Protein AF-X1S0Z2-F1 (afdb_monomer_lite)

Foldseek 3Di:
DVCVVQAVDDPVLVCVQVVDPLSVVQLVVLCVVPVHSNVSSCCCVPQVVVVCVVVVHDPVPWLDGSQQVNQLVVCCVVVVAPPVVSSVLSVVCRVPSDHSVVVCVVVVGD

Sequence (110 aa):
DRIKKQYDISDNDVEIITSTKSMADFFESCVKIYSYPKIISNWIIRDLLYLLNQKQIKIENCKISPNHLIGMLKMIEAGKISGKIAKSIFEEMFKTGKMPEEIVKQKGLK

InterPro domains:
  IPR003789 Aspartyl/glutamyl-tRNA amidotransferase subunit B-like [SSF89095] (2-100)
  IPR017959 Aspartyl/glutamyl-tRNA(Asn/Gln) amidotransferase, subunit B /E [PTHR11659] (2-109)
  IPR018027 Asn/Gln amidotransferase [PF02637] (25-110)
  IPR018027 Asn/Gln amidotransferase [SM00845] (25-109)

Radius of gyration: 13.59 Å; chains: 1; bounding box: 32×19×42 Å

Organism: NCBI:txid412755

Secondary structure (DSSP, 8-state):
-HHHHHH---HHHHHHHHSSHHHHHHHHHHHHH-S-HHHHHHHIIIIIHHHHHHHT--GGG-S--HHHHHHHHHHHHTTSS-HHHHHHHHHHHHHH---HHHHHHHHT--

Structure (mmCIF, N/CA/C/O backbone):
data_AF-X1S0Z2-F1
#
_entry.id   AF-X1S0Z2-F1
#
loop_
_atom_site.group_PDB
_atom_site.id
_atom_site.type_symbol
_atom_site.label_atom_id
_atom_site.label_alt_id
_atom_site.label_comp_id
_atom_site.label_asym_id
_atom_site.label_entity_id
_atom_site.label_seq_id
_atom_site.pdbx_PDB_ins_code
_atom_site.Cartn_x
_atom_site.Cartn_y
_atom_site.Cartn_z
_atom_site.occupancy
_atom_site.B_iso_or_equiv
_atom_site.auth_seq_id
_atom_site.auth_comp_id
_atom_site.auth_asym_id
_atom_site.auth_atom_id
_atom_site.pdbx_PDB_model_num
ATOM 1 N N . ASP A 1 1 ? 1.458 1.808 -21.171 1.00 54.22 1 ASP A N 1
ATOM 2 C CA . ASP A 1 1 ? 0.166 2.064 -21.855 1.00 54.22 1 ASP A CA 1
ATOM 3 C C . ASP A 1 1 ? -1.090 1.454 -21.226 1.00 54.22 1 ASP A C 1
ATOM 5 O O . ASP A 1 1 ? -2.083 2.169 -21.152 1.00 54.22 1 ASP A O 1
ATOM 9 N N . ARG A 1 2 ? -1.101 0.211 -20.706 1.00 60.25 2 ARG A N 1
ATOM 10 C CA . ARG A 1 2 ? -2.322 -0.381 -20.095 1.00 60.25 2 ARG A CA 1
ATOM 11 C C . ARG A 1 2 ? -2.788 0.317 -18.804 1.00 60.25 2 ARG A C 1
ATOM 13 O O . ARG A 1 2 ? -3.976 0.559 -18.637 1.00 60.25 2 ARG A O 1
ATOM 20 N N . ILE A 1 3 ? -1.850 0.691 -17.929 1.00 58.44 3 ILE A N 1
ATOM 21 C CA . ILE A 1 3 ? -2.142 1.319 -16.625 1.00 58.44 3 ILE A CA 1
ATOM 22 C C . ILE A 1 3 ? -2.766 2.720 -16.791 1.00 58.44 3 ILE A C 1
ATOM 24 O O . ILE A 1 3 ? -3.716 3.048 -16.089 1.00 58.44 3 ILE A O 1
ATOM 28 N N . LYS A 1 4 ? 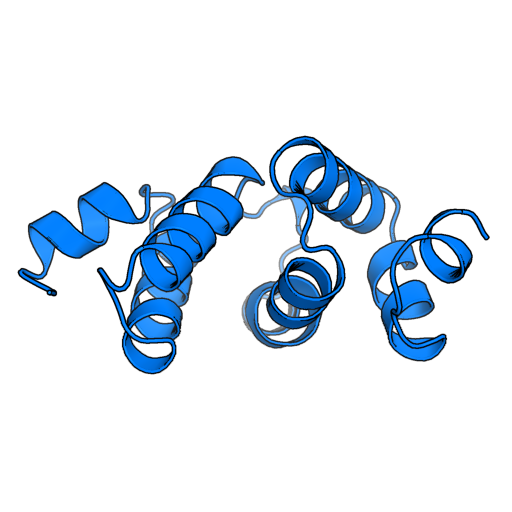-2.294 3.518 -17.762 1.00 53.97 4 LYS A N 1
ATOM 29 C CA . LYS A 1 4 ? -2.767 4.896 -18.006 1.00 53.97 4 LYS A CA 1
ATOM 30 C C . LYS A 1 4 ? -4.252 4.959 -18.369 1.00 53.97 4 LYS A C 1
ATOM 32 O O . LYS A 1 4 ? -5.000 5.730 -17.783 1.00 53.97 4 LYS A O 1
ATOM 37 N N . LYS A 1 5 ? -4.691 4.131 -19.325 1.00 56.25 5 LYS A N 1
ATOM 38 C CA . LYS A 1 5 ? -6.069 4.183 -19.847 1.00 56.25 5 LYS A CA 1
ATOM 39 C C . LYS A 1 5 ? -7.118 3.593 -18.906 1.00 56.25 5 LYS A C 1
ATOM 41 O O . LYS A 1 5 ? -8.288 3.914 -19.065 1.00 56.25 5 LYS A O 1
ATOM 46 N N . GLN A 1 6 ? -6.733 2.724 -17.970 1.00 57.50 6 GLN A N 1
ATOM 47 C CA . GLN A 1 6 ? -7.701 2.014 -17.128 1.00 57.50 6 GLN A CA 1
ATOM 48 C C . GLN A 1 6 ? -7.964 2.678 -15.773 1.00 57.50 6 GLN A C 1
ATOM 50 O O . GLN A 1 6 ? -8.989 2.374 -15.169 1.00 57.50 6 GLN A O 1
ATOM 55 N N . TYR A 1 7 ? -7.073 3.545 -15.273 1.00 61.78 7 TYR A N 1
ATOM 56 C CA . TYR A 1 7 ? -6.976 3.737 -13.820 1.00 61.78 7 TYR A CA 1
ATOM 57 C C . TYR A 1 7 ? -6.936 5.182 -13.286 1.00 61.78 7 TYR A C 1
ATOM 59 O O . TYR A 1 7 ? -6.827 5.344 -12.072 1.00 61.78 7 TYR A O 1
ATOM 67 N N . ASP A 1 8 ? -7.072 6.213 -14.132 1.00 70.81 8 ASP A N 1
ATOM 68 C CA . ASP A 1 8 ? -7.069 7.639 -13.718 1.00 70.81 8 ASP A CA 1
ATOM 69 C C . ASP A 1 8 ? -5.836 8.032 -12.869 1.00 70.81 8 ASP A C 1
ATOM 71 O O . ASP A 1 8 ? -5.920 8.677 -11.820 1.00 70.81 8 ASP A O 1
ATOM 75 N N . ILE A 1 9 ? -4.663 7.571 -13.314 1.00 78.62 9 ILE A N 1
ATOM 76 C CA . ILE A 1 9 ? -3.358 7.840 -12.699 1.00 78.62 9 ILE A CA 1
ATOM 77 C C . ILE A 1 9 ? -2.595 8.814 -13.604 1.00 78.62 9 ILE A C 1
ATOM 79 O O . ILE A 1 9 ? -2.617 8.658 -14.825 1.00 78.62 9 ILE A O 1
ATOM 83 N N . SER A 1 10 ? -1.922 9.809 -13.013 1.00 81.00 10 SER A N 1
ATOM 84 C CA . SER A 1 10 ? -1.149 10.797 -13.774 1.00 81.00 10 SER A CA 1
ATOM 85 C C . SER A 1 10 ? 0.003 10.147 -14.551 1.00 81.00 10 SER A C 1
ATOM 87 O O . SER A 1 10 ? 0.527 9.106 -14.146 1.00 81.00 10 SER A O 1
ATOM 89 N N . ASP A 1 11 ? 0.427 10.763 -15.658 1.00 79.38 11 ASP A N 1
ATOM 90 C CA . ASP A 1 11 ? 1.534 10.240 -16.469 1.00 79.38 11 ASP A CA 1
ATOM 91 C C . ASP A 1 11 ? 2.814 10.035 -15.648 1.00 79.38 11 ASP A C 1
ATOM 93 O O . ASP A 1 11 ? 3.453 8.988 -15.770 1.00 79.38 11 ASP A O 1
ATOM 97 N N . ASN A 1 12 ? 3.114 10.984 -14.757 1.00 84.25 12 ASN A N 1
ATOM 98 C CA . ASN A 1 12 ? 4.260 10.934 -13.851 1.00 84.25 12 ASN A CA 1
ATOM 99 C C . ASN A 1 12 ? 4.163 9.755 -12.872 1.00 84.25 12 ASN A C 1
ATOM 101 O O . ASN A 1 12 ? 5.130 9.027 -12.668 1.00 84.25 12 ASN A O 1
ATOM 105 N N . ASP A 1 13 ? 2.990 9.529 -12.277 1.00 86.94 13 ASP A N 1
ATOM 106 C CA . ASP A 1 13 ? 2.798 8.433 -11.324 1.00 86.94 13 ASP A CA 1
ATOM 107 C C . ASP A 1 13 ? 2.915 7.066 -12.011 1.00 86.94 13 ASP A C 1
ATOM 109 O O . ASP A 1 13 ? 3.487 6.131 -11.447 1.00 86.94 13 ASP A O 1
ATOM 113 N N . VAL A 1 14 ? 2.413 6.936 -13.247 1.00 85.75 14 VAL A N 1
ATOM 114 C CA . VAL A 1 14 ? 2.585 5.699 -14.021 1.00 85.75 14 VAL A CA 1
ATOM 115 C C . VAL A 1 14 ? 4.055 5.451 -14.327 1.00 85.75 14 VAL A C 1
ATOM 117 O O . VAL A 1 14 ? 4.505 4.316 -14.184 1.00 85.75 14 VAL A O 1
ATOM 120 N N . GLU A 1 15 ? 4.810 6.476 -14.718 1.00 87.88 15 GLU A N 1
ATOM 121 C CA . GLU A 1 15 ? 6.252 6.354 -14.954 1.00 87.88 15 GLU A CA 1
ATOM 122 C C . GLU A 1 15 ? 6.990 5.883 -13.692 1.00 87.88 15 GLU A C 1
ATOM 124 O O . GLU A 1 15 ? 7.784 4.947 -13.753 1.00 87.88 15 GLU A O 1
ATOM 129 N N . ILE A 1 16 ? 6.645 6.429 -12.522 1.00 89.06 16 ILE A N 1
ATOM 130 C CA . ILE A 1 16 ? 7.231 6.012 -11.241 1.00 89.06 16 ILE A CA 1
ATOM 131 C C . ILE A 1 16 ? 6.889 4.552 -10.916 1.00 89.06 16 ILE A C 1
ATOM 133 O O . ILE A 1 16 ? 7.779 3.770 -10.576 1.00 89.06 16 ILE A O 1
ATOM 137 N N . ILE A 1 17 ? 5.622 4.149 -11.031 1.00 88.75 17 ILE A N 1
ATOM 138 C CA . ILE A 1 17 ? 5.186 2.773 -10.723 1.00 88.75 17 ILE A CA 1
ATOM 139 C C . ILE A 1 17 ? 5.807 1.767 -11.694 1.00 88.75 17 ILE A C 1
ATOM 141 O O . ILE A 1 17 ? 6.146 0.653 -11.302 1.00 88.75 17 ILE A O 1
ATOM 145 N N . THR A 1 18 ? 5.970 2.161 -12.957 1.00 88.81 18 THR A N 1
ATOM 146 C CA . THR A 1 18 ? 6.538 1.310 -14.011 1.00 88.81 18 THR A CA 1
ATOM 147 C C . THR A 1 18 ? 8.054 1.436 -14.152 1.00 88.81 18 THR A C 1
ATOM 149 O O . THR A 1 18 ? 8.638 0.755 -14.992 1.00 88.81 18 THR A O 1
ATOM 152 N N . SER A 1 19 ? 8.706 2.225 -13.290 1.00 88.12 19 SER A N 1
ATOM 153 C CA . SER A 1 19 ? 10.162 2.435 -13.291 1.00 88.12 19 SER A CA 1
ATOM 154 C C . SER A 1 19 ? 10.964 1.142 -13.138 1.00 88.12 19 SER A C 1
ATOM 156 O O . SER A 1 19 ? 12.075 1.025 -13.650 1.00 88.12 19 SER A O 1
ATOM 158 N N . THR A 1 20 ? 10.402 0.148 -12.447 1.00 89.81 20 THR A N 1
ATOM 159 C CA . THR A 1 20 ? 10.976 -1.194 -12.334 1.00 89.81 20 THR A CA 1
ATOM 160 C C . THR A 1 20 ? 9.892 -2.245 -12.517 1.00 89.81 20 THR A C 1
ATOM 162 O O . THR A 1 20 ? 8.741 -2.045 -12.122 1.00 89.81 20 THR A O 1
ATOM 165 N N . LYS A 1 21 ? 10.276 -3.406 -13.060 1.00 92.06 21 LYS A N 1
ATOM 166 C CA . LYS A 1 21 ? 9.365 -4.544 -13.233 1.00 92.06 21 LYS A CA 1
ATOM 167 C C . LYS A 1 21 ? 8.726 -4.960 -11.905 1.00 92.06 21 LYS A C 1
ATOM 169 O O . LYS A 1 21 ? 7.516 -5.111 -11.834 1.00 92.06 21 LYS A O 1
ATOM 174 N N . SER A 1 22 ? 9.518 -5.053 -10.841 1.00 93.31 22 SER A N 1
ATOM 175 C CA . SER A 1 22 ? 9.055 -5.493 -9.521 1.00 93.31 22 SER A CA 1
ATOM 176 C C . SER A 1 22 ? 8.034 -4.529 -8.900 1.00 93.31 22 SER A C 1
ATOM 178 O O . SER A 1 22 ? 7.096 -4.972 -8.241 1.00 93.31 22 SER A O 1
ATOM 180 N N . MET A 1 23 ? 8.166 -3.217 -9.138 1.00 92.81 23 MET A N 1
ATOM 181 C CA . MET A 1 23 ? 7.174 -2.232 -8.693 1.00 92.81 23 MET A CA 1
ATOM 182 C C . MET A 1 23 ? 5.881 -2.308 -9.515 1.00 92.81 23 MET A C 1
ATOM 184 O O . MET A 1 23 ? 4.787 -2.275 -8.947 1.00 92.81 23 MET A O 1
ATOM 188 N N . ALA A 1 24 ? 6.000 -2.481 -10.834 1.00 92.56 24 ALA A N 1
ATOM 189 C CA . ALA A 1 24 ? 4.851 -2.678 -11.710 1.00 92.56 24 ALA A CA 1
ATOM 190 C C . ALA A 1 24 ? 4.075 -3.949 -11.327 1.00 92.56 24 ALA A C 1
ATOM 192 O O . ALA A 1 24 ? 2.860 -3.893 -11.142 1.00 92.56 24 ALA A O 1
ATOM 193 N N . ASP A 1 25 ? 4.778 -5.065 -11.118 1.00 94.69 25 ASP A N 1
ATOM 194 C CA . ASP A 1 25 ? 4.198 -6.350 -10.717 1.00 94.69 25 ASP A CA 1
ATOM 195 C C . ASP A 1 25 ? 3.504 -6.250 -9.348 1.00 94.69 25 ASP A C 1
ATOM 197 O O . ASP A 1 25 ? 2.412 -6.798 -9.155 1.00 94.69 25 ASP A O 1
ATOM 201 N N . PHE A 1 26 ? 4.093 -5.510 -8.400 1.00 95.56 26 PHE A N 1
ATOM 202 C CA . PHE A 1 26 ? 3.479 -5.238 -7.099 1.00 95.56 26 PHE A CA 1
ATOM 203 C C . PHE A 1 26 ? 2.171 -4.448 -7.246 1.00 95.56 26 PHE A C 1
ATOM 205 O O . PHE A 1 26 ? 1.144 -4.844 -6.685 1.00 95.56 26 PHE A O 1
ATOM 212 N N . PHE A 1 27 ? 2.179 -3.362 -8.027 1.00 94.25 27 PHE A N 1
ATOM 213 C CA . PHE A 1 27 ? 0.985 -2.560 -8.297 1.00 94.25 27 PHE A CA 1
ATOM 214 C C . PHE A 1 27 ? -0.108 -3.385 -8.986 1.00 94.25 27 PHE A C 1
ATOM 216 O O . PHE A 1 27 ? -1.247 -3.399 -8.520 1.00 94.25 27 PHE A O 1
ATOM 223 N N . GLU A 1 28 ? 0.224 -4.124 -10.047 1.00 93.06 28 GLU A N 1
ATOM 224 C CA . GLU A 1 28 ? -0.747 -4.968 -10.747 1.00 93.06 28 GLU A CA 1
ATOM 225 C C . GLU A 1 28 ? -1.338 -6.042 -9.826 1.00 93.06 28 GLU A C 1
ATOM 227 O O . GLU A 1 28 ? -2.538 -6.316 -9.879 1.00 93.06 28 GLU A O 1
ATOM 232 N N . SER A 1 29 ? -0.521 -6.625 -8.947 1.00 95.19 29 SER A N 1
ATOM 233 C CA . SER A 1 29 ? -0.986 -7.593 -7.951 1.00 95.19 29 SER A CA 1
ATOM 234 C C . SER A 1 29 ? -1.952 -6.964 -6.946 1.00 95.19 29 SER A C 1
ATOM 236 O O . SER A 1 29 ? -2.953 -7.584 -6.599 1.00 95.19 29 SER A O 1
ATOM 238 N N . CYS A 1 30 ? -1.713 -5.719 -6.526 1.00 95.62 30 CYS A N 1
ATOM 239 C CA . CYS A 1 30 ? -2.647 -4.977 -5.678 1.00 95.62 30 CYS A CA 1
ATOM 240 C C . CYS A 1 30 ? -3.979 -4.714 -6.398 1.00 95.62 30 CYS A C 1
ATOM 242 O O . CYS A 1 30 ? -5.041 -4.966 -5.830 1.00 95.62 30 CYS A O 1
ATOM 244 N N . VAL A 1 31 ? -3.934 -4.264 -7.657 1.00 93.12 31 VAL A N 1
ATOM 245 C CA . VAL A 1 31 ? -5.134 -3.934 -8.448 1.00 93.12 31 VAL A CA 1
ATOM 246 C C . VAL A 1 31 ? -6.005 -5.163 -8.721 1.00 93.12 31 VAL A C 1
ATOM 248 O O . VAL A 1 31 ? -7.230 -5.059 -8.729 1.00 93.12 31 VAL A O 1
ATOM 251 N N . LYS A 1 32 ? -5.402 -6.350 -8.871 1.00 93.00 32 LYS A N 1
ATOM 252 C CA . LYS A 1 32 ? -6.146 -7.620 -8.992 1.00 93.00 32 LYS A CA 1
ATOM 253 C C . LYS A 1 32 ? -6.992 -7.945 -7.756 1.00 93.00 32 LYS A C 1
ATOM 255 O O . LYS A 1 32 ? -7.993 -8.641 -7.881 1.00 93.00 32 LYS A O 1
ATOM 260 N N . ILE A 1 33 ? -6.585 -7.476 -6.576 1.00 94.31 33 ILE A N 1
ATOM 261 C CA . ILE A 1 33 ? -7.251 -7.761 -5.294 1.00 94.31 33 ILE A CA 1
ATOM 262 C C . ILE A 1 33 ? -8.176 -6.601 -4.885 1.00 94.31 33 ILE A C 1
ATOM 264 O O . ILE A 1 33 ? -9.141 -6.804 -4.144 1.00 94.31 33 ILE A O 1
ATOM 268 N N . TYR A 1 34 ? -7.878 -5.382 -5.339 1.00 92.62 34 TYR A N 1
ATOM 269 C CA . TYR A 1 34 ? -8.553 -4.161 -4.917 1.00 92.62 34 TYR A CA 1
ATOM 270 C C . TYR A 1 34 ? -8.743 -3.189 -6.083 1.00 92.62 34 TYR A C 1
ATOM 272 O O . TYR A 1 34 ? -7.786 -2.641 -6.626 1.00 92.62 34 TYR A O 1
ATOM 280 N N . SER A 1 35 ? -9.999 -2.934 -6.443 1.00 87.81 35 SER A N 1
ATOM 281 C CA . SER A 1 35 ? -10.384 -2.190 -7.650 1.00 87.81 35 SER A CA 1
ATOM 282 C C . SER A 1 35 ? -10.286 -0.660 -7.521 1.00 87.81 35 SER A C 1
ATOM 284 O O . SER A 1 35 ? -11.027 0.059 -8.185 1.00 87.81 35 SER A O 1
ATOM 286 N N . TYR A 1 36 ? -9.364 -0.147 -6.700 1.00 90.06 36 TYR A N 1
ATOM 287 C CA . TYR A 1 36 ? -9.124 1.293 -6.520 1.00 90.06 36 TYR A CA 1
ATOM 288 C C . TYR A 1 36 ? -7.660 1.653 -6.814 1.00 90.06 36 TYR A C 1
ATOM 290 O O . TYR A 1 36 ? -6.874 1.963 -5.913 1.00 90.06 36 TYR A O 1
ATOM 298 N N . PRO A 1 37 ? -7.269 1.624 -8.093 1.00 90.75 37 PRO A N 1
ATOM 299 C CA . PRO A 1 37 ? -5.882 1.757 -8.535 1.00 90.75 37 PRO A CA 1
ATOM 300 C C . PRO A 1 37 ? -5.258 3.108 -8.167 1.00 90.75 37 PRO A C 1
ATOM 302 O O . PRO A 1 37 ? -4.092 3.147 -7.796 1.00 90.75 37 PRO A O 1
ATOM 305 N N . LYS A 1 38 ? -6.033 4.200 -8.181 1.00 89.88 38 LYS A N 1
ATOM 306 C CA . LYS A 1 38 ? -5.579 5.538 -7.775 1.00 89.88 38 LYS A CA 1
ATOM 307 C C . LYS A 1 38 ? -5.234 5.619 -6.286 1.00 89.88 38 LYS A C 1
ATOM 309 O O . LYS A 1 38 ? -4.320 6.332 -5.882 1.00 89.88 38 LYS A O 1
ATOM 314 N N . ILE A 1 39 ? -5.960 4.885 -5.443 1.00 93.00 39 ILE A N 1
ATOM 315 C CA . ILE A 1 39 ? -5.643 4.800 -4.012 1.00 93.00 39 ILE A CA 1
ATOM 316 C C . ILE A 1 39 ? -4.361 3.986 -3.833 1.00 93.00 39 ILE A C 1
ATOM 318 O O . ILE A 1 39 ? -3.458 4.418 -3.119 1.00 93.00 39 ILE A O 1
ATOM 322 N N . ILE A 1 40 ? -4.252 2.849 -4.525 1.00 94.81 40 ILE A N 1
ATOM 323 C CA . ILE A 1 40 ? -3.060 1.994 -4.492 1.00 94.81 40 ILE A CA 1
ATOM 324 C C . ILE A 1 40 ? -1.818 2.770 -4.950 1.00 94.81 40 ILE A C 1
ATOM 326 O O . ILE A 1 40 ? -0.804 2.745 -4.254 1.00 94.81 40 ILE A O 1
ATOM 330 N N . SER A 1 41 ? -1.890 3.486 -6.079 1.00 93.38 41 SER A N 1
ATOM 331 C CA . SER A 1 41 ? -0.766 4.265 -6.612 1.00 93.38 41 SER A CA 1
ATOM 332 C C . SER A 1 41 ? -0.294 5.320 -5.619 1.00 93.38 41 SER A C 1
ATOM 334 O O . SER A 1 41 ? 0.903 5.429 -5.369 1.00 93.38 41 SER A O 1
ATOM 336 N N . ASN A 1 42 ? -1.225 6.041 -4.990 1.00 93.06 42 ASN A N 1
ATOM 337 C CA . ASN A 1 42 ? -0.896 7.053 -3.993 1.00 93.06 42 ASN A CA 1
ATOM 338 C C . ASN A 1 42 ? -0.117 6.466 -2.810 1.00 93.06 42 ASN A C 1
ATOM 340 O O . ASN A 1 42 ? 0.902 7.036 -2.430 1.00 93.06 42 ASN A O 1
ATOM 344 N N . TRP A 1 43 ? -0.550 5.328 -2.262 1.00 95.56 43 TRP A N 1
ATOM 345 C CA . TRP A 1 43 ? 0.149 4.673 -1.148 1.00 95.56 43 TRP A CA 1
ATOM 346 C C . TRP A 1 43 ? 1.499 4.086 -1.558 1.00 95.56 43 TRP A C 1
ATOM 348 O O . TRP A 1 43 ? 2.465 4.159 -0.797 1.00 95.56 43 TRP A O 1
ATOM 358 N N . ILE A 1 44 ? 1.599 3.533 -2.768 1.00 94.88 44 ILE A N 1
ATOM 359 C CA . ILE A 1 44 ? 2.875 3.036 -3.284 1.00 94.88 44 ILE A CA 1
ATOM 360 C C . ILE A 1 44 ? 3.874 4.187 -3.430 1.00 94.88 44 ILE A C 1
ATOM 362 O O . ILE A 1 44 ? 4.999 4.085 -2.953 1.00 94.88 44 ILE A O 1
ATOM 366 N N . ILE A 1 45 ? 3.476 5.290 -4.058 1.00 92.75 45 ILE A N 1
ATOM 367 C CA . ILE A 1 45 ? 4.395 6.387 -4.381 1.00 92.75 45 ILE A CA 1
ATOM 368 C C . ILE A 1 45 ? 4.747 7.204 -3.136 1.00 92.75 45 ILE A C 1
ATOM 370 O O . ILE A 1 45 ? 5.909 7.547 -2.930 1.00 92.75 45 ILE A O 1
ATOM 374 N N . ARG A 1 46 ? 3.759 7.537 -2.300 1.00 93.31 46 ARG A N 1
ATOM 375 C CA . ARG A 1 46 ? 3.957 8.487 -1.195 1.00 93.31 46 ARG A CA 1
ATOM 376 C C . ARG A 1 46 ? 4.478 7.839 0.077 1.00 93.31 46 ARG A C 1
ATOM 378 O O . ARG A 1 46 ? 5.205 8.499 0.813 1.00 93.31 46 ARG A O 1
ATOM 385 N N . ASP A 1 47 ? 4.121 6.584 0.334 1.00 95.12 47 ASP A N 1
ATOM 386 C CA . ASP A 1 47 ? 4.439 5.921 1.598 1.00 95.12 47 ASP A CA 1
ATOM 387 C C . ASP A 1 47 ? 5.424 4.761 1.378 1.00 95.12 47 ASP A C 1
ATOM 389 O O . ASP A 1 47 ? 6.508 4.758 1.963 1.00 95.12 47 ASP A O 1
ATOM 393 N N . LEU A 1 48 ? 5.123 3.805 0.490 1.00 95.38 48 LEU A N 1
ATOM 394 C CA . LEU A 1 48 ? 5.999 2.646 0.267 1.00 95.38 48 LEU A CA 1
ATOM 395 C C . LEU A 1 48 ? 7.350 3.046 -0.330 1.00 95.38 48 LEU A C 1
ATOM 397 O O . LEU A 1 48 ? 8.387 2.724 0.243 1.00 95.38 48 LEU A O 1
ATOM 401 N N . LEU A 1 49 ? 7.351 3.771 -1.449 1.00 93.81 49 LEU A N 1
ATOM 402 C CA . LEU A 1 49 ? 8.572 4.207 -2.124 1.00 93.81 49 LEU A CA 1
ATOM 403 C C . LEU A 1 49 ? 9.409 5.125 -1.227 1.00 93.81 49 LEU A C 1
ATOM 405 O O . LEU A 1 49 ? 10.631 5.002 -1.190 1.00 93.81 49 LEU A O 1
ATOM 409 N N . TYR A 1 50 ? 8.756 5.985 -0.442 1.00 94.44 50 TYR A N 1
ATOM 410 C CA . TYR A 1 50 ? 9.428 6.804 0.564 1.00 94.44 50 TYR A CA 1
ATOM 411 C C . TYR A 1 50 ? 10.171 5.946 1.600 1.00 94.44 50 TYR A C 1
ATOM 413 O O . TYR A 1 50 ? 11.355 6.175 1.846 1.00 94.44 50 TYR A O 1
ATOM 421 N N . LEU A 1 51 ? 9.521 4.921 2.166 1.00 95.25 51 LEU A N 1
ATOM 422 C CA . LEU A 1 51 ? 10.144 4.021 3.143 1.00 95.25 51 LEU A CA 1
ATOM 423 C C . LEU A 1 51 ? 11.259 3.161 2.533 1.00 95.25 51 LEU A C 1
ATOM 425 O O . LEU A 1 51 ? 12.301 2.973 3.164 1.00 95.25 51 LEU A O 1
ATOM 429 N N . LEU A 1 52 ? 11.069 2.672 1.305 1.00 95.50 52 LEU A N 1
ATOM 430 C CA . LEU A 1 52 ? 12.097 1.949 0.550 1.00 95.50 52 LEU A CA 1
ATOM 431 C C . LEU A 1 52 ? 13.348 2.814 0.365 1.00 95.50 52 LEU A C 1
ATOM 433 O O . LEU A 1 52 ? 14.450 2.373 0.694 1.00 95.50 52 LEU A O 1
ATOM 437 N N . ASN A 1 53 ? 13.168 4.065 -0.065 1.00 94.50 53 ASN A N 1
ATOM 438 C CA . ASN A 1 53 ? 14.258 5.020 -0.254 1.00 94.50 53 ASN A CA 1
ATOM 439 C C . ASN A 1 53 ? 14.948 5.364 1.072 1.00 94.50 53 ASN A C 1
ATOM 441 O O . ASN A 1 53 ? 16.175 5.341 1.143 1.00 94.50 53 ASN A O 1
ATOM 445 N N . GLN A 1 54 ? 14.187 5.610 2.145 1.00 95.06 54 GLN A N 1
ATOM 446 C CA . GLN A 1 54 ? 14.756 5.871 3.472 1.00 95.06 54 GLN A CA 1
ATOM 447 C C . GLN A 1 54 ? 15.612 4.715 3.997 1.00 95.06 54 GLN A C 1
ATOM 449 O O . GLN A 1 54 ? 16.609 4.943 4.680 1.00 95.06 54 GLN A O 1
ATOM 454 N N . LYS A 1 55 ? 15.208 3.470 3.727 1.00 94.75 55 LYS A N 1
ATOM 455 C CA . LYS A 1 55 ? 15.947 2.273 4.147 1.00 94.75 55 LYS A CA 1
ATOM 456 C C . LYS A 1 55 ? 16.966 1.794 3.120 1.00 94.75 55 LYS A C 1
ATOM 458 O O . LYS A 1 55 ? 17.682 0.845 3.415 1.00 94.75 55 LYS A O 1
ATOM 463 N N . GLN A 1 56 ? 17.042 2.450 1.962 1.00 94.94 56 GLN A N 1
ATOM 464 C CA . GLN A 1 56 ? 17.890 2.070 0.832 1.00 94.94 56 GLN A CA 1
ATOM 465 C C . GLN A 1 56 ? 17.704 0.599 0.423 1.00 94.94 56 GLN A C 1
ATOM 467 O O . GLN A 1 56 ? 18.660 -0.101 0.094 1.00 94.94 56 GLN A O 1
ATOM 472 N N . ILE A 1 57 ? 16.457 0.119 0.446 1.00 94.94 57 ILE A N 1
ATOM 473 C CA . ILE A 1 57 ? 16.104 -1.239 0.018 1.00 94.94 57 ILE A CA 1
ATOM 474 C C . ILE A 1 57 ? 15.162 -1.205 -1.182 1.00 94.94 57 ILE A C 1
ATOM 476 O O . ILE A 1 57 ? 14.413 -0.254 -1.388 1.00 94.94 57 ILE A O 1
ATOM 480 N N . LYS A 1 58 ? 15.176 -2.279 -1.971 1.00 92.31 58 LYS A N 1
ATOM 481 C CA . LYS A 1 58 ? 14.238 -2.486 -3.079 1.00 92.31 58 LYS A CA 1
ATOM 482 C C . LYS A 1 58 ? 12.959 -3.163 -2.590 1.00 92.31 58 LYS A C 1
ATOM 484 O O . LYS A 1 58 ? 12.964 -3.823 -1.553 1.00 92.31 58 LYS A O 1
ATOM 489 N N . ILE A 1 59 ? 11.890 -3.058 -3.381 1.00 93.44 59 ILE A N 1
ATOM 490 C CA . ILE A 1 59 ? 10.599 -3.708 -3.099 1.00 93.44 59 ILE A CA 1
ATOM 491 C C . ILE A 1 59 ? 10.730 -5.230 -2.921 1.00 93.44 59 ILE A C 1
ATOM 493 O O . ILE A 1 59 ? 10.051 -5.808 -2.084 1.00 93.44 59 ILE A O 1
ATOM 497 N N . GLU A 1 60 ? 11.667 -5.858 -3.632 1.00 92.50 60 GLU A N 1
ATOM 498 C CA . GLU A 1 60 ? 11.991 -7.292 -3.538 1.00 92.50 60 GLU A CA 1
ATOM 499 C C . GLU A 1 60 ? 12.473 -7.711 -2.142 1.00 92.50 60 GLU A C 1
ATOM 501 O O . GLU A 1 60 ? 12.260 -8.844 -1.725 1.00 92.50 60 GLU A O 1
ATOM 506 N N . ASN A 1 61 ? 13.091 -6.781 -1.408 1.00 92.81 61 ASN A N 1
ATOM 507 C CA . ASN A 1 61 ? 13.588 -6.990 -0.048 1.00 92.81 61 ASN A CA 1
ATOM 508 C C . ASN A 1 61 ? 12.617 -6.439 1.011 1.00 92.81 61 ASN A C 1
ATOM 510 O O . ASN A 1 61 ? 12.9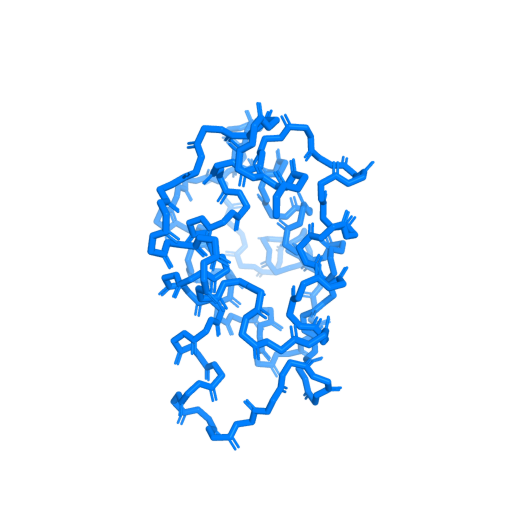36 -6.410 2.201 1.00 92.81 61 ASN A O 1
ATOM 514 N N . CYS A 1 62 ? 11.453 -5.940 0.590 1.00 93.31 62 CYS A N 1
ATOM 515 C CA . CYS A 1 62 ? 10.447 -5.395 1.482 1.00 93.31 62 CYS A CA 1
ATOM 516 C C . CYS A 1 62 ? 9.574 -6.511 2.058 1.00 93.31 62 CYS A C 1
ATOM 518 O O . CYS A 1 62 ? 9.204 -7.456 1.368 1.00 93.31 62 CYS A O 1
ATOM 520 N N . LYS A 1 63 ? 9.179 -6.366 3.324 1.00 94.56 63 LYS A N 1
ATOM 521 C CA . LYS A 1 63 ? 8.232 -7.285 3.972 1.00 94.56 63 LYS A CA 1
ATOM 522 C C . LYS A 1 63 ? 6.774 -7.014 3.587 1.00 94.56 63 LYS A C 1
ATOM 524 O O . LYS A 1 63 ? 5.902 -7.828 3.874 1.00 94.56 63 LYS A O 1
ATOM 529 N N . ILE A 1 64 ? 6.498 -5.867 2.964 1.00 96.12 64 ILE A N 1
ATOM 530 C CA . ILE A 1 64 ? 5.156 -5.500 2.520 1.00 96.12 64 ILE A CA 1
ATOM 531 C C . ILE A 1 64 ? 4.825 -6.275 1.250 1.00 96.12 64 ILE A C 1
ATOM 533 O O . ILE A 1 64 ? 5.391 -6.026 0.190 1.00 96.12 64 ILE A O 1
ATOM 537 N N . SER A 1 65 ? 3.859 -7.182 1.360 1.00 96.19 65 SER A N 1
ATOM 538 C CA . SER A 1 65 ? 3.224 -7.826 0.208 1.00 96.19 65 SER A CA 1
ATOM 539 C C . SER A 1 65 ? 1.957 -7.069 -0.225 1.00 96.19 65 SER A C 1
ATOM 541 O O . SER A 1 65 ? 1.424 -6.273 0.558 1.00 96.19 65 SER A O 1
ATOM 543 N N . PRO A 1 66 ? 1.413 -7.337 -1.427 1.00 96.69 66 PRO A N 1
ATOM 544 C CA . PRO A 1 66 ? 0.143 -6.757 -1.865 1.00 96.69 66 PRO A CA 1
ATOM 545 C C . PRO A 1 66 ? -0.987 -6.934 -0.841 1.00 96.69 66 PRO A C 1
ATOM 547 O O . PRO A 1 66 ? -1.735 -5.998 -0.568 1.00 96.69 66 PRO A O 1
ATOM 550 N N . ASN A 1 67 ? -1.064 -8.099 -0.189 1.00 96.75 67 ASN A N 1
ATOM 551 C CA . ASN A 1 67 ? -2.088 -8.386 0.817 1.00 96.75 67 ASN A CA 1
ATOM 552 C C . ASN A 1 67 ? -1.993 -7.476 2.049 1.00 96.75 67 ASN A C 1
ATOM 554 O O . ASN A 1 67 ? -3.028 -7.140 2.616 1.00 96.75 67 ASN A O 1
ATOM 558 N N . HIS A 1 68 ? -0.790 -7.050 2.444 1.00 97.88 68 HIS A N 1
ATOM 559 C CA . HIS A 1 68 ? -0.615 -6.122 3.565 1.00 97.88 68 HIS A CA 1
ATO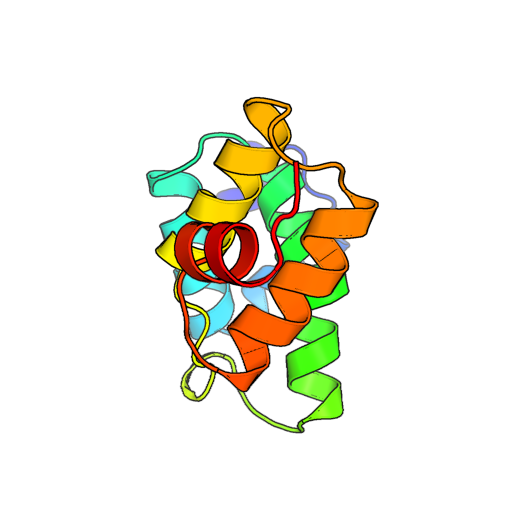M 560 C C . HIS A 1 68 ? -1.219 -4.757 3.237 1.00 97.88 68 HIS A C 1
ATOM 562 O O . HIS A 1 68 ? -2.035 -4.233 3.996 1.00 97.88 68 HIS A O 1
ATOM 568 N N . LEU A 1 69 ? -0.850 -4.202 2.076 1.00 97.38 69 LEU A N 1
ATOM 569 C CA . LEU A 1 69 ? -1.369 -2.913 1.631 1.00 97.38 69 LEU A CA 1
ATOM 570 C C . LEU A 1 69 ? -2.891 -2.977 1.472 1.00 97.38 69 LEU A C 1
ATOM 572 O O . LEU A 1 69 ? -3.599 -2.148 2.037 1.00 97.38 69 LEU A O 1
ATOM 576 N N . ILE A 1 70 ? -3.407 -3.988 0.769 1.00 97.38 70 ILE A N 1
ATOM 577 C CA . ILE A 1 70 ? -4.849 -4.111 0.539 1.00 97.38 70 ILE A CA 1
ATOM 578 C C . ILE A 1 70 ? -5.625 -4.376 1.832 1.00 97.38 70 ILE A C 1
ATOM 580 O O . ILE A 1 70 ? -6.702 -3.806 2.005 1.00 97.38 70 ILE A O 1
ATOM 584 N N . GLY A 1 71 ? -5.099 -5.187 2.755 1.00 96.75 71 GLY A N 1
ATOM 585 C CA . GLY A 1 71 ? -5.717 -5.402 4.065 1.00 96.75 71 GLY A CA 1
ATOM 586 C C . GLY A 1 71 ? -5.915 -4.080 4.803 1.00 96.75 71 GLY A C 1
ATOM 587 O O . GLY A 1 71 ? -7.018 -3.765 5.242 1.00 96.75 71 GLY A O 1
ATOM 588 N N . MET A 1 72 ? -4.882 -3.235 4.823 1.00 97.38 72 MET A N 1
ATOM 589 C CA . MET A 1 72 ? -4.953 -1.922 5.457 1.00 97.38 72 MET A CA 1
ATOM 590 C C . MET A 1 72 ? -5.953 -1.003 4.745 1.00 97.38 72 MET A C 1
ATOM 592 O O . MET A 1 72 ? -6.761 -0.357 5.410 1.00 97.38 72 MET A O 1
ATOM 596 N N . LEU A 1 73 ? -5.944 -0.959 3.408 1.00 96.69 73 LEU A N 1
ATOM 597 C CA . LEU A 1 73 ? -6.892 -0.147 2.637 1.00 96.69 73 LEU A CA 1
ATOM 598 C C . LEU A 1 73 ? -8.345 -0.555 2.901 1.00 96.69 73 LEU A C 1
ATOM 600 O O . LEU A 1 73 ? -9.186 0.312 3.128 1.00 96.69 73 LEU A O 1
ATOM 604 N N . LYS A 1 74 ? -8.628 -1.859 2.976 1.00 95.81 74 LYS A N 1
ATOM 605 C CA . LYS A 1 74 ? -9.957 -2.374 3.337 1.00 95.81 74 LYS A CA 1
ATOM 606 C C . LYS A 1 74 ? -10.377 -1.967 4.748 1.00 95.81 74 LYS A C 1
ATOM 608 O O . LYS A 1 74 ? -11.559 -1.743 4.989 1.00 95.81 74 LYS A O 1
ATOM 613 N N . MET A 1 75 ? -9.440 -1.845 5.689 1.00 95.19 75 MET A N 1
ATOM 614 C CA . MET A 1 75 ? -9.752 -1.336 7.029 1.00 95.19 75 MET A CA 1
ATOM 615 C C . MET A 1 75 ? -10.110 0.153 7.017 1.00 95.19 75 MET A C 1
ATOM 617 O O . MET A 1 75 ? -11.006 0.552 7.760 1.00 95.19 75 MET A O 1
ATOM 621 N N . ILE A 1 76 ? -9.448 0.956 6.175 1.00 94.94 76 ILE A N 1
ATOM 622 C CA . ILE A 1 76 ? -9.803 2.368 5.970 1.00 94.94 76 ILE A CA 1
ATOM 623 C C . ILE A 1 76 ? -11.200 2.469 5.348 1.00 94.94 76 ILE A C 1
ATOM 625 O O . ILE A 1 76 ? -12.042 3.202 5.856 1.00 94.94 76 ILE A O 1
ATOM 629 N N . GLU A 1 77 ? -11.462 1.709 4.281 1.00 93.88 77 GLU A N 1
ATOM 630 C CA . GLU A 1 77 ? -12.759 1.685 3.589 1.00 93.88 77 GLU A CA 1
ATOM 631 C C . GLU A 1 77 ? -13.897 1.244 4.518 1.00 93.88 77 GLU A C 1
ATOM 633 O O . GLU A 1 77 ? -14.974 1.832 4.506 1.00 93.88 77 GLU A O 1
ATOM 638 N N . ALA A 1 78 ? -13.639 0.267 5.392 1.00 93.50 78 ALA A N 1
ATOM 639 C CA . ALA A 1 78 ? -14.586 -0.183 6.409 1.00 93.50 78 ALA A CA 1
ATOM 640 C C . ALA A 1 78 ? -14.753 0.796 7.590 1.00 93.50 78 ALA A C 1
ATOM 642 O O . ALA A 1 78 ? -15.463 0.474 8.542 1.00 93.50 78 ALA A O 1
ATOM 643 N N . GLY A 1 79 ? -14.062 1.941 7.590 1.00 92.31 79 GLY A N 1
ATOM 644 C CA . GLY A 1 79 ? -14.106 2.927 8.673 1.00 92.31 79 GLY A CA 1
ATOM 645 C C . GLY A 1 79 ? -13.500 2.446 9.995 1.00 92.31 79 GLY A C 1
ATOM 646 O O . GLY A 1 79 ? -13.711 3.083 11.021 1.00 92.31 79 GLY A O 1
ATOM 647 N N . LYS A 1 80 ? -12.752 1.333 9.994 1.00 92.88 80 LYS A N 1
ATOM 648 C CA . LYS A 1 80 ? -12.129 0.754 11.201 1.00 92.88 80 LYS A CA 1
ATOM 649 C C . LYS A 1 80 ? -10.890 1.512 11.663 1.00 92.88 80 LYS A C 1
ATOM 651 O O . LYS A 1 80 ? -10.450 1.322 12.788 1.00 92.88 80 LYS A O 1
ATOM 656 N N . ILE A 1 81 ? -10.265 2.260 10.758 1.00 93.75 81 ILE A N 1
ATOM 657 C CA . ILE A 1 81 ? -9.118 3.120 11.038 1.00 93.75 81 ILE A CA 1
ATOM 658 C C . ILE A 1 81 ? -9.211 4.372 10.168 1.00 93.75 81 ILE A C 1
ATOM 660 O O . ILE A 1 81 ? -9.655 4.322 9.022 1.00 93.75 81 ILE A O 1
ATOM 664 N N . SER A 1 82 ? -8.733 5.501 10.686 1.00 93.31 82 SER A N 1
ATOM 665 C CA . SER A 1 82 ? -8.554 6.710 9.877 1.00 93.31 82 SER A CA 1
ATOM 666 C C . SER A 1 82 ? -7.287 6.626 9.021 1.00 93.31 82 SER A C 1
ATOM 668 O O . SER A 1 82 ? -6.352 5.891 9.342 1.00 93.31 82 SER A O 1
ATOM 670 N N . GLY A 1 83 ? -7.186 7.457 7.979 1.00 91.69 83 GLY A N 1
ATOM 671 C CA . GLY A 1 83 ? -5.962 7.555 7.172 1.00 91.69 83 GLY A CA 1
ATOM 672 C C . GLY A 1 83 ? -4.716 7.934 7.989 1.00 91.69 83 GLY A C 1
ATOM 673 O O . GLY A 1 83 ? -3.620 7.454 7.709 1.00 91.69 83 GLY A O 1
ATOM 674 N N . LYS A 1 84 ? -4.875 8.734 9.055 1.00 91.69 84 LYS A N 1
ATOM 675 C CA . LYS A 1 84 ? -3.778 9.069 9.980 1.00 91.69 84 LYS A CA 1
ATOM 676 C C . LYS A 1 84 ? -3.280 7.831 10.732 1.00 91.69 84 LYS A C 1
ATOM 678 O O . LYS A 1 84 ? -2.074 7.632 10.850 1.00 91.69 84 LYS A O 1
ATOM 683 N N . ILE A 1 85 ? -4.203 7.001 11.217 1.00 93.56 85 ILE A N 1
ATOM 684 C CA . ILE A 1 85 ? -3.877 5.750 11.913 1.00 93.56 85 ILE A CA 1
ATOM 685 C C . ILE A 1 85 ? -3.250 4.748 10.936 1.00 93.56 85 ILE A C 1
ATOM 687 O O . ILE A 1 85 ? -2.243 4.121 11.264 1.00 93.56 85 ILE A O 1
ATOM 691 N N . ALA A 1 86 ? -3.784 4.658 9.716 1.00 95.38 86 ALA A N 1
ATOM 692 C CA . ALA A 1 86 ? -3.259 3.790 8.671 1.00 95.38 86 ALA A CA 1
ATOM 693 C C . ALA A 1 86 ? -1.781 4.057 8.373 1.00 95.38 86 ALA A C 1
ATOM 695 O O . ALA A 1 86 ? -1.020 3.107 8.266 1.00 95.38 86 ALA A O 1
ATOM 696 N N . LYS A 1 87 ? -1.335 5.320 8.337 1.00 94.56 87 LYS A N 1
ATOM 697 C CA . LYS A 1 87 ? 0.092 5.638 8.147 1.00 94.56 87 LYS A CA 1
ATOM 698 C C . LYS A 1 87 ? 0.980 5.050 9.240 1.00 94.56 87 LYS A C 1
ATOM 700 O O . LYS A 1 87 ? 1.995 4.429 8.943 1.00 94.56 87 LYS A O 1
ATOM 705 N N . SER A 1 88 ? 0.567 5.183 10.502 1.00 94.06 88 SER A N 1
ATOM 706 C CA . SER A 1 88 ? 1.309 4.602 11.626 1.00 94.06 88 SER A CA 1
ATOM 707 C C . SER A 1 88 ? 1.350 3.072 11.555 1.00 94.06 88 SER A C 1
ATOM 709 O O . SER A 1 88 ? 2.389 2.470 11.824 1.00 94.06 88 SER A O 1
ATOM 711 N N . ILE A 1 89 ? 0.244 2.440 11.153 1.00 95.00 89 ILE A N 1
ATOM 712 C CA . ILE A 1 89 ? 0.195 0.991 10.927 1.00 95.00 89 ILE A CA 1
ATOM 713 C C . ILE A 1 89 ? 1.097 0.604 9.758 1.00 95.00 89 ILE A C 1
ATOM 715 O O . ILE A 1 89 ? 1.829 -0.36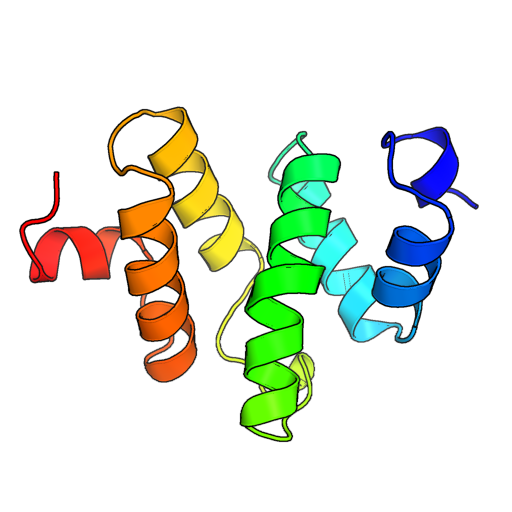9 9.876 1.00 95.00 89 ILE A O 1
ATOM 719 N N . PHE A 1 90 ? 1.096 1.363 8.663 1.00 96.56 90 PHE A N 1
ATOM 720 C CA . PHE A 1 90 ? 1.904 1.088 7.479 1.00 96.56 90 PHE A CA 1
ATOM 721 C C . PHE A 1 90 ? 3.399 1.061 7.788 1.00 96.56 90 PHE A C 1
ATOM 723 O O . PHE A 1 90 ? 4.094 0.124 7.398 1.00 96.56 90 PHE A O 1
ATOM 730 N N . GLU A 1 91 ? 3.890 2.026 8.565 1.00 94.94 91 GLU A N 1
ATOM 731 C CA . GLU A 1 91 ? 5.278 2.021 9.032 1.00 94.94 91 GLU A CA 1
ATOM 732 C C . GLU A 1 91 ? 5.604 0.798 9.901 1.00 94.94 91 GLU A C 1
ATOM 734 O O . GLU A 1 91 ? 6.693 0.227 9.799 1.00 94.94 91 GLU A O 1
ATOM 739 N N . GLU A 1 92 ? 4.675 0.383 10.763 1.00 95.19 92 GLU A N 1
ATOM 740 C CA . GLU A 1 92 ? 4.841 -0.795 11.615 1.00 95.19 92 GLU A CA 1
ATOM 741 C C . GLU A 1 92 ? 4.827 -2.090 10.790 1.00 95.19 92 GLU A C 1
ATOM 743 O O . GLU A 1 92 ? 5.682 -2.956 10.996 1.00 95.19 92 GLU A O 1
ATOM 748 N N . MET A 1 93 ? 3.921 -2.203 9.811 1.00 96.75 93 MET A N 1
ATOM 749 C CA . MET A 1 93 ? 3.897 -3.301 8.840 1.00 96.75 93 MET A CA 1
ATOM 750 C C . MET A 1 93 ? 5.231 -3.374 8.103 1.00 96.75 93 MET A C 1
ATOM 752 O O . MET A 1 93 ? 5.801 -4.450 7.967 1.00 96.75 93 MET A O 1
ATOM 756 N N . PHE A 1 94 ? 5.778 -2.234 7.677 1.00 95.88 94 PHE A N 1
ATOM 757 C CA . PHE A 1 94 ? 7.032 -2.194 6.931 1.00 95.88 94 PHE A CA 1
ATOM 758 C C . PHE A 1 94 ? 8.212 -2.697 7.775 1.00 95.88 94 PHE A C 1
ATOM 760 O O . PHE A 1 94 ? 9.061 -3.444 7.290 1.00 95.88 94 PHE A O 1
ATOM 767 N N . LYS A 1 95 ? 8.257 -2.326 9.060 1.00 94.12 95 LYS A N 1
ATOM 768 C CA . LYS A 1 95 ? 9.311 -2.757 9.996 1.00 94.12 95 LYS A CA 1
ATOM 769 C C . LYS A 1 95 ? 9.191 -4.242 10.347 1.00 94.12 95 LYS A C 1
ATOM 771 O O . LYS A 1 95 ? 10.178 -4.988 10.333 1.00 94.12 95 LYS A O 1
ATOM 776 N N . THR A 1 96 ? 7.981 -4.679 10.679 1.00 94.94 96 THR A N 1
ATOM 777 C CA . THR A 1 96 ? 7.747 -5.993 11.291 1.00 94.94 96 THR A CA 1
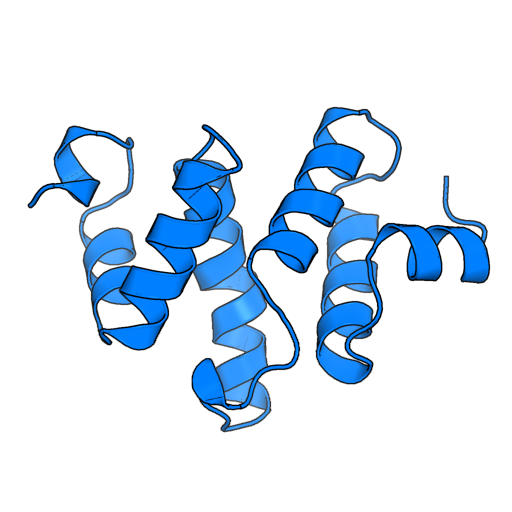ATOM 778 C C . THR A 1 96 ? 7.416 -7.078 10.275 1.00 94.94 96 THR A C 1
ATOM 780 O O . THR A 1 96 ? 7.883 -8.202 10.436 1.00 94.94 96 THR A O 1
ATOM 783 N N . GLY A 1 97 ? 6.691 -6.741 9.208 1.00 94.81 97 GLY A N 1
ATOM 784 C CA . GLY A 1 97 ? 6.052 -7.693 8.297 1.00 94.81 97 GLY A CA 1
ATOM 785 C C . GLY A 1 97 ? 4.748 -8.280 8.841 1.00 94.81 97 GLY A C 1
ATOM 786 O O . GLY A 1 97 ? 4.296 -9.299 8.337 1.00 94.81 97 GLY A O 1
ATOM 787 N N . LYS A 1 98 ? 4.173 -7.697 9.903 1.00 96.38 98 LYS A N 1
ATOM 788 C CA . LYS A 1 98 ? 2.874 -8.122 10.439 1.00 96.38 98 LYS A CA 1
ATOM 789 C C . LYS A 1 98 ? 1.730 -7.599 9.580 1.00 96.38 98 LYS A C 1
ATOM 791 O O . LYS A 1 98 ? 1.821 -6.512 9.010 1.00 96.38 98 LYS A O 1
ATOM 796 N N . MET A 1 99 ? 0.620 -8.331 9.584 1.00 96.56 99 MET A N 1
ATOM 797 C CA . MET A 1 99 ? -0.625 -7.904 8.948 1.00 96.56 99 MET A CA 1
ATOM 798 C C . MET A 1 99 ? -1.251 -6.700 9.680 1.00 96.56 99 MET A C 1
ATOM 800 O O . MET A 1 99 ? -1.112 -6.569 10.903 1.00 96.56 99 MET A O 1
ATOM 804 N N . PRO A 1 100 ? -1.969 -5.817 8.963 1.00 95.75 100 PRO A N 1
ATOM 805 C CA . PRO A 1 100 ? -2.555 -4.612 9.548 1.00 95.75 100 PRO A CA 1
ATOM 806 C C . PRO A 1 100 ? -3.573 -4.930 10.649 1.00 95.75 100 PRO A C 1
ATOM 808 O O . PRO A 1 100 ? -3.592 -4.239 11.669 1.00 95.75 100 PRO A O 1
ATOM 811 N N . GLU A 1 101 ? -4.367 -6.000 10.508 1.00 93.88 101 GLU A N 1
ATOM 812 C CA . GLU A 1 101 ? -5.328 -6.403 11.540 1.00 93.88 101 GLU A CA 1
ATOM 813 C C . GLU A 1 101 ? -4.642 -6.776 12.861 1.00 93.88 101 GLU A C 1
ATOM 815 O O . GLU A 1 101 ? -5.137 -6.440 13.941 1.00 93.88 101 GLU A O 1
ATOM 820 N N . GLU A 1 102 ? -3.487 -7.442 12.791 1.00 94.88 102 GLU A N 1
ATOM 821 C CA . GLU A 1 102 ? -2.720 -7.823 13.978 1.00 94.88 102 GLU A CA 1
ATOM 822 C C . GLU A 1 102 ? -2.189 -6.595 14.715 1.00 94.88 102 GLU A C 1
ATOM 824 O O . GLU A 1 102 ? -2.273 -6.522 15.943 1.00 94.88 102 GLU A O 1
ATOM 829 N N . ILE A 1 103 ? -1.675 -5.611 13.973 1.00 94.12 103 ILE A N 1
ATOM 830 C CA . ILE A 1 103 ? -1.130 -4.372 14.538 1.00 94.12 103 ILE A CA 1
ATOM 831 C C . ILE A 1 103 ? -2.241 -3.554 15.199 1.00 94.12 103 ILE A C 1
ATOM 833 O O . ILE A 1 103 ? -2.062 -3.058 16.313 1.00 94.12 103 ILE A O 1
ATOM 837 N N . VAL A 1 104 ? -3.401 -3.444 14.548 1.00 91.75 104 VAL A N 1
ATOM 838 C CA . VAL A 1 104 ? -4.571 -2.748 15.102 1.00 91.75 104 VAL A CA 1
ATOM 839 C C . VAL A 1 1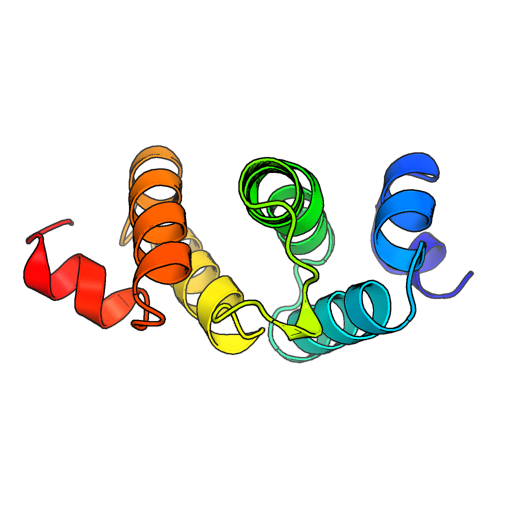04 ? -5.030 -3.398 16.400 1.00 91.75 104 VAL A C 1
ATOM 841 O O . VAL A 1 104 ? -5.217 -2.701 17.399 1.00 91.75 104 VAL A O 1
ATOM 844 N N . LYS A 1 105 ? -5.129 -4.733 16.421 1.00 90.38 105 LYS A N 1
ATOM 845 C CA . LYS A 1 105 ? -5.504 -5.488 17.620 1.00 90.38 105 LYS A CA 1
ATOM 846 C C . LYS A 1 105 ? -4.494 -5.299 18.756 1.00 90.38 105 LYS A C 1
ATOM 848 O O . LYS A 1 105 ? -4.906 -5.106 19.894 1.00 90.38 105 LYS A O 1
ATOM 853 N N . GLN A 1 106 ? -3.194 -5.324 18.457 1.00 89.12 106 GLN A N 1
ATOM 854 C CA . GLN A 1 106 ? -2.129 -5.140 19.455 1.00 89.12 106 GLN A CA 1
ATOM 855 C C . GLN A 1 106 ? -2.109 -3.727 20.044 1.00 89.12 106 GLN A C 1
ATOM 857 O O . GLN A 1 106 ? -1.837 -3.565 21.230 1.00 89.12 106 GLN A O 1
ATOM 862 N N . LYS A 1 107 ? -2.399 -2.705 19.234 1.00 82.69 107 LYS A N 1
ATOM 863 C CA . LYS A 1 107 ? -2.362 -1.300 19.665 1.00 82.69 107 LYS A CA 1
ATOM 864 C C . LYS A 1 107 ? -3.699 -0.788 20.220 1.00 82.69 107 LYS A C 1
ATOM 866 O O . LYS A 1 107 ? -3.761 0.362 20.638 1.00 82.69 107 LYS A O 1
ATOM 871 N N . GLY A 1 108 ? -4.757 -1.606 20.217 1.00 81.31 108 GLY A N 1
ATOM 872 C CA . GLY A 1 108 ? -6.089 -1.204 20.685 1.00 81.31 108 GLY A CA 1
ATOM 873 C C . GLY A 1 108 ? -6.712 -0.071 19.861 1.00 81.31 108 GLY A C 1
ATOM 874 O O . GLY A 1 108 ? -7.524 0.689 20.382 1.00 81.31 108 GLY A O 1
ATOM 875 N N . LEU A 1 109 ? -6.306 0.065 18.596 1.00 75.62 109 LEU A N 1
ATOM 876 C CA . LEU A 1 109 ? -6.755 1.136 17.709 1.00 75.62 109 LEU A CA 1
ATOM 877 C C . LEU A 1 109 ? -8.160 0.801 17.180 1.00 75.62 109 LEU A C 1
ATOM 879 O O . LEU A 1 109 ? -8.414 -0.334 16.776 1.00 75.62 109 LEU A O 1
ATOM 883 N N . LYS A 1 110 ? -9.071 1.773 17.204 1.00 60.25 110 LYS A N 1
ATOM 884 C CA . LYS A 1 110 ? -10.416 1.708 16.620 1.00 60.25 110 LYS A CA 1
ATOM 885 C C . LYS A 1 110 ? -10.748 3.037 15.956 1.00 60.25 110 LYS A C 1
ATOM 887 O O . LYS A 1 110 ? -10.130 4.051 16.360 1.00 60.25 110 LYS A O 1
#

pLDDT: mean 90.02, std 10.12, range [53.97, 97.88]